Protein AF-A0A0F9JN99-F1 (afdb_monomer_lite)

InterPro domains:
  IPR001387 Cro/C1-type, helix-turn-helix domain [PF01381] (9-46)
  IPR001387 Cro/C1-type, helix-turn-helix domain [PS50943] (9-47)
  IPR001387 Cro/C1-type, helix-turn-helix domain [cd00093] (6-51)
  IPR010982 Lambda repressor-like, DNA-binding domain superfamily [G3DSA:1.10.260.40] (2-76)
  IPR010982 Lambda repressor-like, DNA-binding domain superfamily [SSF47413] (2-52)

Structure (mmCIF, N/CA/C/O backbone):
data_AF-A0A0F9JN99-F1
#
_entry.id   AF-A0A0F9JN99-F1
#
loop_
_atom_site.group_PDB
_atom_site.id
_atom_site.type_symbol
_atom_site.label_atom_id
_atom_site.label_alt_id
_atom_site.label_comp_id
_atom_site.label_asym_id
_atom_site.label_entity_id
_atom_site.label_seq_id
_atom_site.pdbx_PDB_ins_code
_atom_site.Cartn_x
_atom_site.Cartn_y
_atom_site.Cartn_z
_atom_site.occupancy
_atom_site.B_iso_or_equiv
_atom_site.auth_seq_id
_atom_site.auth_comp_id
_atom_site.auth_asym_id
_atom_site.auth_atom_id
_atom_site.pdbx_PDB_model_num
ATOM 1 N N . MET A 1 1 ? -3.526 15.958 0.146 1.00 55.34 1 MET A N 1
ATOM 2 C CA . MET A 1 1 ? -2.682 14.786 0.484 1.00 55.34 1 MET A CA 1
ATOM 3 C C . MET A 1 1 ? -3.364 13.730 1.359 1.00 55.34 1 MET A C 1
ATOM 5 O O . MET A 1 1 ? -3.335 12.577 0.960 1.00 55.34 1 MET A O 1
ATOM 9 N N . LYS A 1 2 ? -3.996 14.062 2.506 1.00 62.97 2 LYS A N 1
ATOM 10 C CA . LYS A 1 2 ? -4.636 13.061 3.406 1.00 62.97 2 LYS A CA 1
ATOM 11 C C . LYS A 1 2 ? -5.650 12.131 2.710 1.00 62.97 2 LYS A C 1
ATOM 13 O O . LYS A 1 2 ? -5.816 10.984 3.095 1.00 62.97 2 LYS A O 1
ATOM 18 N N . HIS A 1 3 ? -6.271 12.611 1.637 1.00 87.19 3 HIS A N 1
ATOM 19 C CA . HIS A 1 3 ? -7.354 11.916 0.950 1.00 87.19 3 HIS A CA 1
ATOM 20 C C . HIS A 1 3 ? -6.952 10.580 0.295 1.00 87.19 3 HIS A C 1
ATOM 22 O O . HIS A 1 3 ? -7.753 9.651 0.292 1.00 87.19 3 HIS A O 1
ATOM 28 N N . ILE A 1 4 ? -5.732 10.440 -0.247 1.00 93.62 4 ILE A N 1
ATOM 29 C CA . ILE A 1 4 ? -5.354 9.194 -0.942 1.00 93.62 4 ILE A CA 1
ATOM 30 C C . ILE A 1 4 ? -5.077 8.043 0.030 1.00 93.62 4 ILE A C 1
ATOM 32 O O . ILE A 1 4 ? -5.435 6.904 -0.256 1.00 93.62 4 ILE A O 1
ATOM 36 N N . VAL A 1 5 ? -4.504 8.346 1.199 1.00 95.06 5 VAL A N 1
ATOM 37 C CA . VAL A 1 5 ? -4.253 7.356 2.257 1.00 95.06 5 VAL A CA 1
ATOM 38 C C . VAL A 1 5 ? -5.578 6.800 2.778 1.00 95.06 5 VAL A C 1
ATOM 40 O O . VAL A 1 5 ? -5.743 5.585 2.841 1.00 95.06 5 VAL A O 1
ATOM 43 N N . GLU A 1 6 ? -6.561 7.667 3.042 1.00 95.19 6 GLU A N 1
ATOM 44 C CA . GLU A 1 6 ? -7.893 7.225 3.472 1.00 95.19 6 GLU A CA 1
ATOM 45 C C . GLU A 1 6 ? -8.611 6.406 2.396 1.00 95.19 6 GLU A C 1
ATOM 47 O O . GLU A 1 6 ? -9.191 5.366 2.699 1.00 95.19 6 GLU A O 1
ATOM 52 N N . ARG A 1 7 ? -8.519 6.799 1.118 1.00 94.81 7 ARG A N 1
ATOM 53 C CA . ARG A 1 7 ? -9.077 6.004 0.009 1.00 94.81 7 ARG A CA 1
ATOM 54 C C . ARG A 1 7 ? -8.418 4.628 -0.100 1.00 94.81 7 ARG A C 1
ATOM 56 O O . ARG A 1 7 ? -9.116 3.640 -0.320 1.00 94.81 7 ARG A O 1
ATOM 63 N N . ALA A 1 8 ? -7.099 4.547 0.074 1.00 93.69 8 ALA A N 1
ATOM 64 C CA . ALA A 1 8 ? -6.367 3.283 0.059 1.00 93.69 8 ALA A CA 1
ATOM 65 C C . ALA A 1 8 ? -6.777 2.376 1.227 1.00 93.69 8 ALA A C 1
ATOM 67 O O . ALA A 1 8 ? -7.071 1.199 1.004 1.00 93.69 8 ALA A O 1
ATOM 68 N N . ARG A 1 9 ? -6.884 2.937 2.438 1.00 94.94 9 ARG A N 1
ATOM 69 C CA . ARG A 1 9 ? -7.370 2.245 3.639 1.00 94.94 9 ARG A CA 1
ATOM 70 C C . ARG A 1 9 ? -8.809 1.760 3.475 1.00 94.94 9 ARG A C 1
ATOM 72 O O . ARG A 1 9 ? -9.113 0.616 3.803 1.00 94.94 9 ARG A O 1
ATOM 79 N N . ALA A 1 10 ? -9.688 2.603 2.936 1.00 94.25 10 ALA A N 1
ATOM 80 C CA . ALA A 1 10 ? -11.082 2.260 2.677 1.00 94.25 10 ALA A CA 1
ATOM 81 C C . ALA A 1 10 ? -11.200 1.128 1.649 1.00 94.25 10 ALA A C 1
ATOM 83 O O . ALA A 1 10 ? -11.921 0.162 1.890 1.00 94.25 10 ALA A O 1
ATOM 84 N N . LYS A 1 11 ? -10.449 1.195 0.538 1.00 92.19 11 LYS A N 1
ATOM 85 C CA . LYS A 1 11 ? -10.386 0.107 -0.449 1.00 92.19 11 LYS A CA 1
ATOM 86 C C . LYS A 1 11 ? -9.894 -1.191 0.190 1.00 92.19 11 LYS A C 1
ATOM 88 O O . LYS A 1 11 ? -10.547 -2.213 0.020 1.00 92.19 11 LYS A O 1
ATOM 93 N N . ARG A 1 12 ? -8.794 -1.142 0.951 1.00 92.25 12 ARG A N 1
ATOM 94 C CA . ARG A 1 12 ? -8.227 -2.298 1.656 1.00 92.25 12 ARG A CA 1
ATOM 95 C C . ARG A 1 12 ? -9.263 -2.961 2.567 1.00 92.25 12 ARG A C 1
ATOM 97 O O . ARG A 1 12 ? -9.509 -4.150 2.434 1.00 92.25 12 ARG A O 1
ATOM 104 N N . ARG A 1 13 ? -9.912 -2.180 3.438 1.00 93.38 13 ARG A N 1
ATOM 105 C CA . ARG A 1 13 ? -10.941 -2.679 4.367 1.00 93.38 13 ARG A 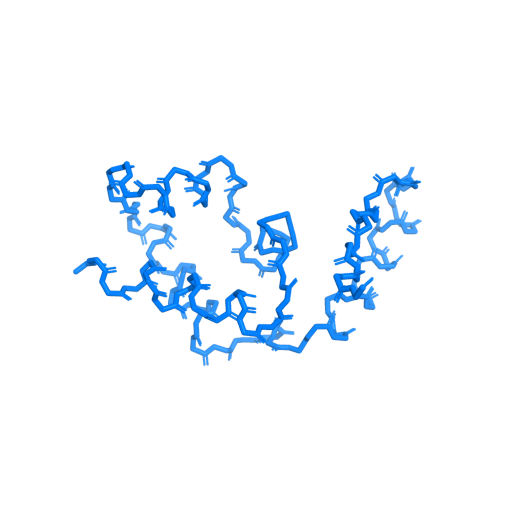CA 1
ATOM 106 C C . ARG A 1 13 ? -12.163 -3.240 3.646 1.00 93.38 13 ARG A C 1
ATOM 108 O O . ARG A 1 13 ? -12.643 -4.296 4.026 1.00 93.38 13 ARG A O 1
ATOM 115 N N . ARG A 1 14 ? -12.638 -2.565 2.593 1.00 91.81 14 ARG A N 1
ATOM 116 C CA . ARG A 1 14 ? -13.774 -3.026 1.778 1.00 91.81 14 ARG A CA 1
ATOM 117 C C . ARG A 1 14 ? -13.500 -4.368 1.098 1.00 91.81 14 ARG A C 1
ATOM 119 O O . ARG A 1 14 ? -14.425 -5.146 0.923 1.00 91.81 14 ARG A O 1
ATOM 126 N N . LEU A 1 15 ? -12.257 -4.604 0.688 1.00 85.62 15 LEU A N 1
ATOM 127 C CA . LEU A 1 15 ? -11.830 -5.832 0.017 1.00 85.62 15 LEU A CA 1
ATOM 128 C C . LEU A 1 15 ? -11.318 -6.909 0.991 1.00 85.62 15 LEU A C 1
ATOM 130 O O . LEU A 1 15 ? -10.924 -7.972 0.538 1.00 85.62 15 LEU A O 1
ATOM 134 N N . GLY A 1 16 ? -11.295 -6.643 2.302 1.00 87.00 16 GLY A N 1
ATOM 135 C CA . GLY A 1 16 ? -10.823 -7.599 3.310 1.00 87.00 16 GLY A CA 1
ATOM 136 C C . GLY A 1 16 ? -9.302 -7.775 3.395 1.00 87.00 16 GLY A C 1
ATOM 137 O O . GLY A 1 16 ? -8.839 -8.569 4.201 1.00 87.00 16 GLY A O 1
ATOM 138 N N . PHE A 1 17 ? -8.513 -7.013 2.634 1.00 86.25 17 PHE A N 1
ATOM 139 C CA . PHE A 1 17 ? -7.058 -7.172 2.600 1.00 86.25 17 PHE A CA 1
ATOM 140 C C . PHE A 1 17 ? -6.372 -6.765 3.917 1.00 86.25 17 PHE A C 1
ATOM 142 O O . PHE A 1 17 ? -6.614 -5.697 4.503 1.00 86.25 17 PHE A O 1
ATOM 149 N N . SER A 1 18 ? -5.403 -7.567 4.335 1.00 89.38 18 SER A N 1
ATOM 150 C CA . SER A 1 18 ? -4.381 -7.211 5.313 1.00 89.38 18 SER A CA 1
ATOM 151 C C . SER A 1 18 ? -3.387 -6.191 4.738 1.00 89.38 18 SER A C 1
ATOM 153 O O . SER A 1 18 ? -3.298 -5.954 3.532 1.00 89.38 18 SER A O 1
ATOM 155 N N . LEU A 1 19 ? -2.592 -5.561 5.607 1.00 91.44 19 LEU A N 1
ATOM 156 C CA . LEU A 1 19 ? -1.504 -4.685 5.154 1.00 91.44 19 LEU A CA 1
ATOM 157 C C . LEU A 1 19 ? -0.405 -5.458 4.404 1.00 91.44 19 LEU A C 1
ATOM 159 O O . LEU A 1 19 ? 0.269 -4.864 3.568 1.00 91.44 19 LEU A O 1
ATOM 163 N N . ARG A 1 20 ? -0.233 -6.759 4.684 1.00 87.12 20 ARG A N 1
ATOM 164 C CA . ARG A 1 20 ? 0.726 -7.631 3.987 1.00 87.12 20 ARG A CA 1
ATOM 165 C C . ARG A 1 20 ? 0.302 -7.900 2.551 1.00 87.12 20 ARG A C 1
ATOM 167 O O . ARG A 1 20 ? 1.107 -7.767 1.639 1.00 87.12 20 ARG A O 1
ATOM 174 N N . GLU A 1 21 ? -0.973 -8.182 2.329 1.00 84.69 21 GLU A N 1
ATOM 175 C CA . GLU A 1 21 ? -1.481 -8.377 0.970 1.00 84.69 21 GLU A CA 1
ATOM 176 C C . GLU A 1 21 ? -1.411 -7.079 0.162 1.00 84.69 21 GLU A C 1
ATOM 178 O O . GLU A 1 21 ? -1.020 -7.095 -1.002 1.00 84.69 21 GLU A O 1
ATOM 183 N N . VAL A 1 22 ? -1.688 -5.926 0.786 1.00 88.50 22 VAL A N 1
ATOM 184 C CA . VAL A 1 22 ? -1.501 -4.628 0.117 1.00 88.50 22 VAL A CA 1
ATOM 185 C C . VAL A 1 22 ? -0.031 -4.352 -0.185 1.00 88.50 22 VAL A C 1
ATOM 187 O O . VAL A 1 22 ? 0.262 -3.758 -1.222 1.00 88.50 22 VAL A O 1
ATOM 190 N N . GLU A 1 23 ? 0.903 -4.774 0.666 1.00 89.94 23 GLU A N 1
ATOM 191 C CA . GLU A 1 23 ? 2.340 -4.673 0.384 1.00 89.94 23 GLU A CA 1
ATOM 192 C C . GLU A 1 23 ? 2.708 -5.423 -0.896 1.00 89.94 23 GLU A C 1
ATOM 194 O O . GLU A 1 23 ? 3.365 -4.857 -1.770 1.00 89.94 23 GLU A O 1
ATOM 199 N N . ILE A 1 24 ? 2.197 -6.639 -1.056 1.00 83.56 24 ILE A N 1
ATOM 200 C CA . ILE A 1 24 ? 2.444 -7.477 -2.232 1.00 83.56 24 ILE A CA 1
ATOM 201 C C . ILE A 1 24 ? 1.765 -6.883 -3.475 1.00 83.56 24 ILE A C 1
ATOM 203 O O . ILE A 1 24 ? 2.376 -6.807 -4.538 1.00 83.56 24 ILE A O 1
ATOM 207 N N . ALA A 1 25 ? 0.540 -6.374 -3.331 1.00 84.31 25 ALA A N 1
ATOM 208 C CA . ALA A 1 25 ? -0.230 -5.779 -4.423 1.00 84.31 25 ALA A CA 1
ATOM 209 C C . ALA A 1 25 ? 0.334 -4.445 -4.935 1.00 84.31 25 ALA A C 1
ATOM 211 O O . ALA A 1 25 ? 0.283 -4.140 -6.125 1.00 84.31 25 ALA A O 1
ATOM 212 N N . SER A 1 26 ? 0.797 -3.596 -4.015 1.00 87.44 26 SER A N 1
ATOM 213 C CA . SER A 1 26 ? 1.163 -2.203 -4.301 1.00 87.44 26 SER A CA 1
ATOM 214 C C . SER A 1 26 ? 2.672 -1.969 -4.347 1.00 87.44 26 SER A C 1
ATOM 216 O O . SER A 1 26 ? 3.118 -0.913 -4.805 1.00 87.44 26 SER A O 1
ATOM 218 N N . GLY A 1 27 ? 3.466 -2.916 -3.838 1.00 89.19 27 GLY A N 1
ATOM 219 C CA . GLY A 1 27 ? 4.903 -2.757 -3.632 1.00 89.19 27 GLY A CA 1
ATOM 220 C C . GLY A 1 27 ? 5.255 -1.686 -2.591 1.00 89.19 27 GLY A C 1
ATOM 221 O O . GLY A 1 27 ? 6.357 -1.134 -2.627 1.00 89.19 27 GLY A O 1
ATOM 222 N N . ILE A 1 28 ? 4.320 -1.314 -1.711 1.00 93.25 28 ILE A N 1
ATOM 223 C CA . ILE A 1 28 ? 4.554 -0.389 -0.595 1.00 93.25 28 ILE A CA 1
ATOM 224 C C . ILE A 1 28 ? 4.810 -1.220 0.657 1.00 93.25 28 ILE A C 1
ATOM 226 O O . ILE A 1 28 ? 3.971 -2.030 1.025 1.00 93.25 28 ILE A O 1
ATOM 230 N N . SER A 1 29 ? 5.924 -0.985 1.353 1.00 94.75 29 SER A N 1
ATOM 231 C CA . SER A 1 29 ? 6.262 -1.798 2.524 1.00 94.75 29 SER A CA 1
ATOM 232 C C . SER A 1 29 ? 5.180 -1.767 3.607 1.00 94.75 29 SER A C 1
ATOM 234 O O . SER A 1 29 ? 4.568 -0.721 3.861 1.00 94.75 29 SER A O 1
ATOM 236 N N . PHE A 1 30 ? 5.023 -2.882 4.322 1.00 94.06 30 PHE A N 1
ATOM 237 C CA . PHE A 1 30 ? 4.110 -2.993 5.464 1.00 94.06 30 PHE A CA 1
ATOM 238 C C . PHE A 1 30 ? 4.300 -1.849 6.468 1.00 94.06 30 PHE A C 1
ATOM 240 O O . PHE A 1 30 ? 3.338 -1.209 6.887 1.00 94.06 30 PHE A O 1
ATOM 247 N N . SER A 1 31 ? 5.553 -1.553 6.828 1.00 95.00 31 SER A N 1
ATOM 248 C CA . SER A 1 31 ? 5.897 -0.491 7.780 1.00 95.00 31 SER A CA 1
ATOM 249 C C . SER A 1 31 ? 5.445 0.888 7.300 1.00 95.00 31 SER A C 1
ATOM 251 O O . SER A 1 31 ? 4.941 1.685 8.093 1.00 95.00 31 SER A O 1
ATOM 253 N N . THR A 1 32 ? 5.560 1.156 5.996 1.00 96.62 32 THR A N 1
ATOM 254 C CA . THR A 1 32 ? 5.082 2.399 5.387 1.00 96.62 32 THR A CA 1
ATOM 255 C C . THR A 1 32 ? 3.561 2.465 5.429 1.00 96.62 32 THR A C 1
ATOM 257 O O . THR A 1 32 ? 3.021 3.484 5.849 1.00 96.62 32 THR A O 1
ATOM 260 N N . LEU A 1 33 ? 2.864 1.391 5.050 1.00 96.31 33 LEU A N 1
ATOM 261 C CA . LEU A 1 33 ? 1.401 1.338 5.093 1.00 96.31 33 LEU A CA 1
ATOM 262 C C . LEU A 1 33 ? 0.870 1.509 6.526 1.00 96.31 33 LEU A C 1
ATOM 264 O O . LEU A 1 33 ? 0.001 2.344 6.758 1.00 96.31 33 LEU A O 1
ATOM 268 N N . ALA A 1 34 ? 1.439 0.791 7.497 1.00 96.25 34 ALA A N 1
ATOM 269 C CA . ALA A 1 34 ? 1.052 0.870 8.905 1.00 96.25 34 ALA A CA 1
ATOM 270 C C . ALA A 1 34 ? 1.251 2.278 9.481 1.00 96.25 34 ALA A C 1
ATOM 272 O O . ALA A 1 34 ? 0.394 2.786 10.203 1.00 96.25 34 ALA A O 1
ATOM 273 N N . ARG A 1 35 ? 2.371 2.928 9.143 1.00 96.38 35 ARG A N 1
ATOM 274 C CA . ARG A 1 35 ? 2.648 4.312 9.532 1.00 96.38 35 ARG A CA 1
ATOM 275 C C . ARG A 1 35 ? 1.602 5.270 8.948 1.00 96.38 35 ARG A C 1
ATOM 277 O O . ARG A 1 35 ? 1.005 6.053 9.685 1.00 96.38 35 ARG A O 1
ATOM 284 N N . LEU A 1 36 ? 1.345 5.166 7.644 1.00 95.69 36 LEU A N 1
ATOM 285 C CA . LEU A 1 36 ? 0.384 6.021 6.947 1.00 95.69 36 LEU A CA 1
ATOM 286 C C . LEU A 1 36 ? -1.041 5.848 7.483 1.00 95.69 36 LEU A C 1
ATOM 288 O O . LEU A 1 36 ? -1.722 6.844 7.704 1.00 95.69 36 LEU A O 1
ATOM 292 N N . GLU A 1 37 ? -1.483 4.617 7.752 1.00 94.88 37 GLU A N 1
ATOM 293 C CA . GLU A 1 37 ? -2.826 4.365 8.294 1.00 94.88 37 GLU A CA 1
ATOM 294 C C . GLU A 1 37 ? -3.012 4.820 9.748 1.00 94.88 37 GLU A C 1
ATOM 296 O O . GLU A 1 37 ? -4.146 5.049 10.169 1.00 94.88 37 GLU A O 1
ATOM 301 N N . ARG A 1 38 ? -1.924 4.982 10.513 1.00 94.06 38 ARG A N 1
ATOM 302 C CA . ARG A 1 38 ? -1.947 5.620 11.841 1.00 94.06 38 ARG A CA 1
ATOM 303 C C . ARG A 1 38 ? -1.930 7.150 11.773 1.00 94.06 38 ARG A C 1
ATOM 305 O O . ARG A 1 38 ? -2.027 7.797 12.810 1.00 94.06 38 ARG A O 1
ATOM 312 N N . GLY A 1 39 ? -1.801 7.729 10.578 1.00 93.31 39 GLY A N 1
ATOM 313 C CA . GLY A 1 39 ? -1.674 9.173 10.385 1.00 93.31 39 GLY A CA 1
ATOM 314 C C . GLY A 1 39 ? -0.289 9.727 10.732 1.00 93.31 39 GLY A C 1
ATOM 315 O O . GLY A 1 39 ? -0.140 10.940 10.876 1.00 93.31 39 GLY A O 1
ATOM 316 N N . ASP A 1 40 ? 0.721 8.864 10.860 1.00 91.06 40 ASP A N 1
ATOM 317 C CA . ASP A 1 40 ? 2.079 9.263 11.224 1.00 91.06 40 ASP A CA 1
ATOM 318 C C . ASP A 1 40 ? 2.858 9.751 9.989 1.00 91.06 40 ASP A C 1
ATOM 320 O O . ASP A 1 40 ? 3.517 9.006 9.261 1.00 91.06 40 ASP A O 1
ATOM 324 N N . GLY A 1 41 ? 2.748 11.046 9.707 1.00 88.88 41 GLY A N 1
ATOM 325 C CA . GLY A 1 41 ? 3.415 11.685 8.577 1.00 88.88 41 GLY A CA 1
ATOM 326 C C . GLY A 1 41 ? 2.796 11.362 7.211 1.00 88.88 41 GLY A C 1
ATOM 327 O O . GLY A 1 41 ? 1.796 10.662 7.069 1.00 88.88 41 GLY A O 1
ATOM 328 N N . GLY A 1 42 ? 3.392 11.939 6.165 1.00 90.38 42 GLY A N 1
ATOM 329 C CA . GL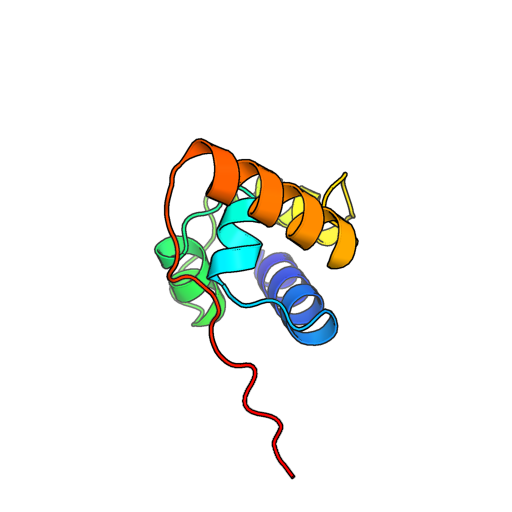Y A 1 42 ? 2.893 11.832 4.793 1.00 90.38 42 GLY A CA 1
ATOM 330 C C . GLY A 1 42 ? 3.544 10.710 3.975 1.00 90.38 42 GLY A C 1
ATOM 331 O O . GLY A 1 42 ? 4.629 10.220 4.325 1.00 90.38 42 GLY A O 1
ATOM 332 N N . PRO A 1 43 ? 2.911 10.309 2.856 1.00 94.12 43 PRO A N 1
ATOM 333 C CA . PRO A 1 43 ? 3.561 9.475 1.856 1.00 94.12 43 PRO A CA 1
ATOM 334 C C . PRO A 1 43 ? 4.642 10.279 1.123 1.00 94.12 43 PRO A C 1
ATOM 336 O O . PRO A 1 43 ? 4.479 11.468 0.851 1.00 94.12 43 PRO A O 1
ATOM 339 N N . SER A 1 44 ? 5.737 9.613 0.750 1.00 94.62 44 SER A N 1
ATOM 340 C CA . SER A 1 44 ? 6.669 10.171 -0.237 1.00 94.62 44 SER A CA 1
ATOM 341 C C . SER A 1 44 ? 5.979 10.299 -1.601 1.00 94.62 44 SER A C 1
ATOM 343 O O . SER A 1 44 ? 4.968 9.640 -1.846 1.00 94.62 44 SER A O 1
ATOM 345 N N . LYS A 1 45 ? 6.556 11.045 -2.550 1.00 93.62 45 LYS A N 1
ATOM 346 C CA . LYS A 1 45 ? 6.018 11.113 -3.923 1.00 93.62 45 LYS A CA 1
ATOM 347 C C . LYS A 1 45 ? 5.953 9.750 -4.617 1.00 93.62 45 LYS A C 1
ATOM 349 O O . LYS A 1 45 ? 5.017 9.482 -5.367 1.00 93.62 45 LYS A O 1
ATOM 354 N N . ALA A 1 46 ? 6.920 8.872 -4.355 1.00 91.88 46 ALA A N 1
ATOM 355 C CA . ALA A 1 46 ? 6.915 7.514 -4.892 1.00 91.88 46 ALA A CA 1
ATOM 356 C C . ALA A 1 46 ? 5.827 6.641 -4.247 1.00 91.88 46 ALA A C 1
ATOM 358 O O . ALA A 1 46 ? 5.228 5.805 -4.921 1.00 91.88 46 ALA A O 1
ATOM 359 N N . THR A 1 47 ? 5.560 6.839 -2.956 1.00 94.75 47 THR A N 1
ATOM 360 C CA . THR A 1 47 ? 4.484 6.153 -2.231 1.00 94.75 47 THR A CA 1
ATOM 361 C C . THR A 1 47 ? 3.114 6.661 -2.672 1.00 94.75 47 THR A C 1
ATOM 363 O O . THR A 1 47 ? 2.221 5.861 -2.911 1.00 94.75 47 THR A O 1
ATOM 366 N N . GLU A 1 48 ? 2.960 7.974 -2.847 1.00 94.25 48 GLU A N 1
ATOM 367 C CA . GLU A 1 48 ? 1.735 8.611 -3.336 1.00 94.25 48 GLU A CA 1
ATOM 368 C C . GLU A 1 48 ? 1.326 8.035 -4.699 1.00 94.25 48 GLU A C 1
ATOM 370 O O . GLU A 1 48 ? 0.199 7.569 -4.841 1.00 94.25 48 GLU A O 1
ATOM 375 N N . ARG A 1 49 ? 2.257 7.936 -5.662 1.00 92.38 49 ARG A N 1
ATOM 376 C CA . ARG A 1 49 ? 1.991 7.302 -6.969 1.00 92.38 49 ARG A CA 1
ATOM 377 C C . ARG A 1 49 ? 1.518 5.850 -6.857 1.00 92.38 49 ARG A C 1
ATOM 379 O O . ARG A 1 49 ? 0.588 5.460 -7.554 1.00 92.38 49 ARG A O 1
ATOM 386 N N . ARG A 1 50 ? 2.128 5.055 -5.973 1.00 92.25 50 ARG A N 1
ATOM 387 C CA . ARG A 1 50 ? 1.715 3.659 -5.748 1.00 92.25 50 ARG A CA 1
ATOM 388 C C . ARG A 1 50 ? 0.338 3.561 -5.095 1.00 92.25 50 ARG A C 1
ATOM 390 O O . ARG A 1 50 ? -0.444 2.698 -5.472 1.00 92.25 50 ARG A O 1
ATOM 397 N N . LEU A 1 51 ? 0.011 4.463 -4.167 1.00 93.44 51 LEU A N 1
ATOM 398 C CA . LEU A 1 51 ? -1.326 4.532 -3.572 1.00 93.44 51 LEU A CA 1
ATOM 399 C C . LEU A 1 51 ? -2.384 4.921 -4.611 1.00 93.44 51 LEU A C 1
ATOM 401 O O . LEU A 1 51 ? -3.470 4.352 -4.597 1.00 93.44 51 LEU A O 1
ATOM 405 N N . HIS A 1 52 ? -2.066 5.842 -5.524 1.00 93.00 52 HIS A N 1
ATOM 406 C CA . HIS A 1 52 ? -2.932 6.166 -6.660 1.00 93.00 52 HIS A CA 1
ATOM 407 C C . HIS A 1 52 ? -3.185 4.943 -7.540 1.00 93.00 52 HIS A C 1
ATOM 409 O O . HIS A 1 52 ? -4.340 4.564 -7.711 1.00 93.00 52 HIS A O 1
ATOM 415 N N . ALA A 1 53 ? -2.126 4.258 -7.978 1.00 89.31 53 ALA A N 1
ATOM 416 C CA . ALA A 1 53 ? -2.248 3.035 -8.771 1.00 89.31 53 ALA A CA 1
ATOM 417 C C . ALA A 1 53 ? -3.070 1.946 -8.053 1.00 89.31 53 ALA A C 1
ATOM 419 O O . ALA A 1 53 ? -3.941 1.312 -8.651 1.00 89.31 53 ALA A O 1
ATOM 420 N N . TRP A 1 54 ? -2.847 1.767 -6.747 1.00 89.12 54 TRP A N 1
ATOM 421 C CA . TRP A 1 54 ? -3.637 0.856 -5.924 1.00 89.12 54 TRP A CA 1
ATOM 422 C C . TRP A 1 54 ? -5.115 1.249 -5.895 1.00 89.12 54 TRP A C 1
ATOM 424 O O . TRP A 1 54 ? -5.973 0.393 -6.083 1.00 89.12 54 TRP A O 1
ATOM 434 N N . VAL A 1 55 ? -5.443 2.520 -5.660 1.00 90.81 55 VAL A N 1
ATOM 435 C CA . VAL A 1 55 ? -6.830 2.981 -5.504 1.00 90.81 55 VAL A CA 1
ATOM 436 C C . VAL A 1 55 ? -7.588 2.984 -6.830 1.00 90.81 55 VAL A C 1
ATOM 438 O O . VAL A 1 55 ? -8.727 2.519 -6.862 1.00 90.81 55 VAL A O 1
ATOM 441 N N . GLU A 1 56 ? -6.969 3.478 -7.899 1.00 87.88 56 GLU A N 1
ATOM 442 C CA . GLU A 1 56 ? -7.579 3.654 -9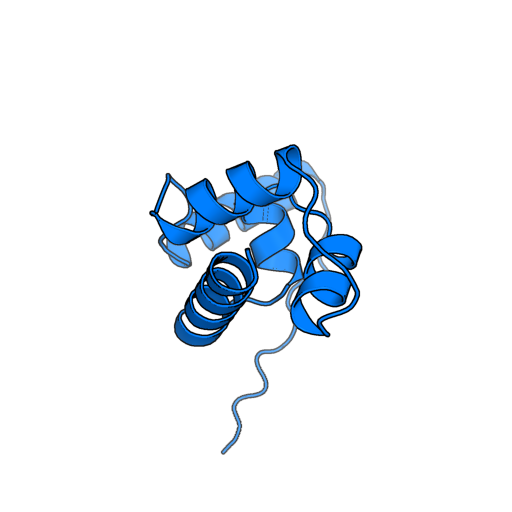.226 1.00 87.88 56 GLU A CA 1
ATOM 443 C C . GLU A 1 56 ? -7.820 2.320 -9.947 1.00 87.88 56 GLU A C 1
ATOM 445 O O . GLU A 1 56 ? -8.705 2.244 -10.791 1.00 87.88 56 GLU A O 1
ATOM 450 N N . GLY A 1 57 ? -7.142 1.248 -9.520 1.00 72.19 57 GLY A N 1
ATOM 451 C CA . GLY A 1 57 ? -7.390 -0.110 -9.998 1.00 72.19 57 GLY A CA 1
ATOM 452 C C . GLY A 1 57 ? -6.502 -0.480 -11.181 1.00 72.19 57 GLY A C 1
ATOM 453 O O . GLY A 1 57 ? -6.871 -0.287 -12.330 1.00 72.19 57 GLY A O 1
ATOM 454 N N . GLY A 1 58 ? -5.338 -1.057 -10.874 1.00 63.00 58 GLY A N 1
ATOM 455 C CA . GLY A 1 58 ? -4.549 -1.872 -11.806 1.00 63.00 58 GLY A CA 1
ATOM 456 C C . GLY A 1 58 ? -4.793 -3.376 -11.610 1.00 63.00 58 GLY A C 1
ATOM 457 O O . GLY A 1 58 ? -5.692 -3.762 -10.865 1.00 63.00 58 GLY A O 1
ATOM 458 N N . GLU A 1 59 ? -3.941 -4.205 -12.224 1.00 55.03 59 GLU A N 1
ATOM 459 C CA . GLU A 1 59 ? -3.925 -5.690 -12.312 1.00 55.03 59 GLU A CA 1
ATOM 460 C C . GLU A 1 59 ? -4.170 -6.482 -10.998 1.00 55.03 59 GLU A C 1
ATOM 462 O O . GLU A 1 59 ? -4.348 -7.693 -11.019 1.00 55.03 59 GLU A O 1
ATOM 467 N N . PHE A 1 60 ? -4.232 -5.801 -9.852 1.00 56.69 60 PHE A N 1
ATOM 468 C CA . PHE A 1 60 ? -4.376 -6.350 -8.499 1.00 56.69 60 PHE A CA 1
ATOM 469 C C . PHE A 1 60 ? -5.665 -5.891 -7.792 1.00 56.69 60 PHE A C 1
ATOM 471 O O . PHE A 1 60 ? -5.726 -5.822 -6.566 1.00 56.69 60 PHE A O 1
ATOM 478 N N . SER A 1 61 ? -6.686 -5.478 -8.550 1.00 58.97 61 SER A N 1
ATOM 479 C CA . SER A 1 61 ? -7.942 -4.967 -7.977 1.00 58.97 61 SER A CA 1
ATOM 480 C C . SER A 1 61 ? -8.919 -6.052 -7.501 1.00 58.97 61 SER A C 1
ATOM 482 O O . SER A 1 61 ? -9.837 -5.724 -6.747 1.00 58.97 61 SER A O 1
ATOM 484 N N . ASP A 1 62 ? -8.702 -7.308 -7.904 1.00 61.09 62 ASP A N 1
ATOM 485 C CA . ASP A 1 62 ? -9.486 -8.480 -7.503 1.00 61.09 62 ASP A CA 1
ATOM 486 C C . ASP A 1 62 ? -8.685 -9.312 -6.475 1.00 61.09 62 ASP A C 1
ATOM 488 O O . ASP A 1 62 ? -7.573 -9.747 -6.792 1.00 61.09 62 ASP A O 1
ATOM 492 N N . PRO A 1 63 ? -9.221 -9.548 -5.259 1.00 58.56 63 PRO A N 1
ATOM 493 C CA . PRO A 1 63 ? -8.638 -10.455 -4.267 1.00 58.56 63 PRO A CA 1
ATOM 494 C C . PRO A 1 63 ? -8.238 -11.820 -4.829 1.00 58.56 63 PRO A C 1
ATOM 496 O O . PRO A 1 63 ? -7.162 -12.317 -4.506 1.00 58.56 63 PRO A O 1
ATOM 499 N N . ARG A 1 64 ? -9.027 -12.371 -5.757 1.00 60.56 64 ARG A N 1
ATOM 500 C CA . ARG A 1 64 ? -8.754 -13.679 -6.374 1.00 60.56 64 ARG A CA 1
ATOM 501 C C . ARG A 1 64 ? -7.509 -13.658 -7.262 1.00 60.56 64 ARG A C 1
ATOM 503 O O . ARG A 1 64 ? -6.787 -14.644 -7.337 1.00 60.56 64 ARG A O 1
ATOM 510 N N . SER A 1 65 ? -7.212 -12.519 -7.893 1.00 63.75 65 SER A N 1
ATOM 511 C CA . SER A 1 65 ? -5.993 -12.344 -8.697 1.00 63.75 65 SER A CA 1
ATOM 512 C C . SER A 1 65 ? -4.733 -12.213 -7.838 1.00 63.75 65 SER A C 1
ATOM 514 O O . SER A 1 65 ? -3.634 -12.518 -8.307 1.00 63.75 65 SER A O 1
ATOM 516 N N . ILE A 1 66 ? -4.873 -11.755 -6.588 1.00 62.03 66 ILE A N 1
ATOM 517 C CA . ILE A 1 66 ? -3.771 -11.750 -5.622 1.00 62.03 66 ILE A CA 1
ATOM 518 C C . ILE A 1 66 ? -3.551 -13.154 -5.081 1.00 62.03 66 ILE A C 1
ATOM 520 O O . ILE A 1 66 ? -2.409 -13.587 -5.054 1.00 62.03 66 ILE A O 1
ATOM 524 N N . GLU A 1 67 ? -4.613 -13.875 -4.732 1.00 61.25 67 GLU A N 1
ATOM 525 C CA . GLU A 1 67 ? -4.535 -15.254 -4.246 1.00 61.25 67 GLU A CA 1
ATOM 526 C C . GLU A 1 67 ? -3.852 -16.176 -5.272 1.00 61.25 67 GLU A C 1
ATOM 528 O O . GLU A 1 67 ? -2.872 -16.836 -4.944 1.00 61.25 67 GLU A O 1
ATOM 533 N N . GLU A 1 68 ? -4.226 -16.113 -6.557 1.00 61.34 68 GLU A N 1
ATOM 534 C CA . GLU A 1 68 ? -3.532 -16.859 -7.623 1.00 61.34 68 GLU A CA 1
ATOM 535 C C . GLU A 1 68 ? -2.041 -16.502 -7.757 1.00 61.34 68 GLU A C 1
ATOM 537 O O . GLU A 1 68 ? -1.216 -17.357 -8.093 1.00 61.34 68 GLU A O 1
ATOM 542 N N . ARG A 1 69 ? -1.662 -15.240 -7.521 1.00 58.97 69 ARG A N 1
ATOM 543 C CA . ARG A 1 69 ? -0.254 -14.812 -7.575 1.00 58.97 69 ARG A CA 1
ATOM 544 C C . ARG A 1 69 ? 0.505 -15.134 -6.300 1.00 58.97 69 ARG A C 1
ATOM 546 O O . ARG A 1 69 ? 1.688 -15.433 -6.408 1.00 58.97 69 ARG A O 1
ATOM 553 N N . LEU A 1 70 ? -0.142 -15.092 -5.140 1.00 61.03 70 LEU A N 1
ATOM 554 C CA . LEU A 1 70 ? 0.419 -15.532 -3.869 1.00 61.03 70 LEU A CA 1
ATOM 555 C C . LEU A 1 70 ? 0.702 -17.01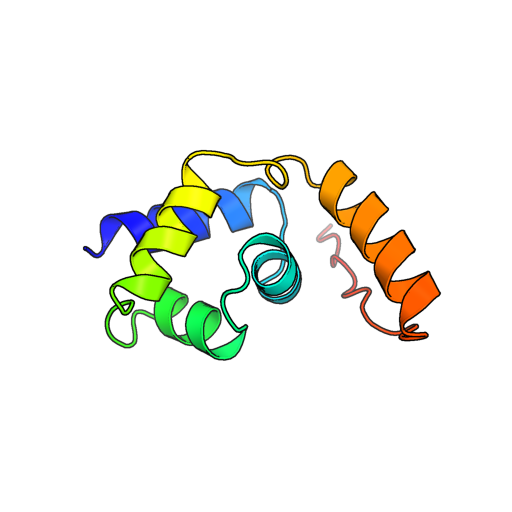8 -3.934 1.00 61.03 70 LEU A C 1
ATOM 557 O O . LEU A 1 70 ? 1.846 -17.382 -3.744 1.00 61.03 70 LEU A O 1
ATOM 561 N N . VAL A 1 71 ? -0.250 -17.838 -4.379 1.00 60.75 71 VAL A N 1
ATOM 562 C CA . VAL A 1 71 ? -0.034 -19.274 -4.603 1.00 60.75 71 VAL A CA 1
ATOM 563 C C . VAL A 1 71 ? 1.153 -19.518 -5.546 1.00 60.75 71 VAL A C 1
ATOM 565 O O . VAL A 1 71 ? 1.991 -20.380 -5.286 1.00 60.75 71 VAL A O 1
ATOM 568 N N . ARG A 1 72 ? 1.297 -18.729 -6.624 1.00 54.44 72 ARG A N 1
ATOM 569 C CA . ARG A 1 72 ? 2.464 -18.823 -7.527 1.00 54.44 72 ARG A CA 1
ATOM 570 C C . ARG A 1 72 ? 3.775 -18.353 -6.891 1.00 54.44 72 ARG A C 1
ATOM 572 O O . ARG A 1 72 ? 4.825 -18.904 -7.211 1.00 54.44 72 ARG A O 1
ATOM 579 N N . LEU A 1 73 ? 3.741 -17.337 -6.034 1.00 55.50 73 LEU A N 1
ATOM 580 C CA . LEU A 1 73 ? 4.920 -16.801 -5.355 1.00 55.50 73 LEU A CA 1
ATOM 581 C C . LEU A 1 73 ? 5.340 -17.698 -4.182 1.00 55.50 73 LEU A C 1
ATOM 583 O O . LEU A 1 73 ? 6.521 -17.965 -4.017 1.00 55.50 73 LEU A O 1
ATOM 587 N N . GLU A 1 74 ? 4.394 -18.225 -3.415 1.00 57.00 74 GLU A N 1
ATOM 588 C CA . GLU A 1 74 ? 4.592 -19.221 -2.361 1.00 57.00 74 GLU A CA 1
ATOM 589 C C . GLU A 1 74 ? 5.180 -20.506 -2.940 1.00 57.00 74 GLU A C 1
ATOM 591 O O . GLU A 1 74 ? 6.168 -21.010 -2.411 1.00 57.00 74 GLU A O 1
ATOM 596 N N . ALA A 1 75 ? 4.673 -20.970 -4.088 1.00 52.38 75 ALA A N 1
ATOM 597 C CA . ALA A 1 75 ? 5.263 -22.090 -4.819 1.00 52.38 75 ALA A CA 1
ATOM 598 C C . ALA A 1 75 ? 6.697 -21.806 -5.309 1.00 52.38 75 ALA A C 1
ATOM 600 O O . ALA A 1 75 ? 7.492 -22.734 -5.444 1.00 52.38 75 ALA A O 1
ATOM 601 N N . ALA A 1 76 ? 7.046 -20.540 -5.566 1.00 48.78 76 ALA A N 1
ATOM 602 C CA . ALA A 1 76 ? 8.378 -20.138 -6.019 1.00 48.78 76 ALA A CA 1
ATOM 603 C C . ALA A 1 76 ? 9.366 -19.844 -4.874 1.00 48.78 76 ALA A C 1
ATOM 605 O O . ALA A 1 76 ? 10.574 -19.958 -5.076 1.00 48.78 76 ALA A O 1
ATOM 606 N N . VAL A 1 77 ? 8.881 -19.443 -3.694 1.00 53.22 77 VAL A N 1
ATOM 607 C CA . VAL A 1 77 ? 9.711 -18.959 -2.574 1.00 53.22 77 VAL A CA 1
ATOM 608 C C . VAL A 1 77 ? 9.667 -19.902 -1.358 1.00 53.22 77 VAL A C 1
ATOM 610 O O . VAL A 1 77 ? 10.509 -19.792 -0.473 1.00 53.22 77 VAL A O 1
ATOM 613 N N . GLY A 1 78 ? 8.754 -20.879 -1.316 1.00 44.31 78 GLY A N 1
ATOM 614 C CA . GLY A 1 78 ? 8.699 -21.898 -0.260 1.00 44.31 78 GLY A CA 1
ATOM 615 C C . GLY A 1 78 ? 8.330 -21.344 1.120 1.00 44.31 78 GLY A C 1
ATOM 616 O O . GLY A 1 78 ? 8.841 -21.823 2.129 1.00 44.31 78 GLY A O 1
ATOM 617 N N . ILE A 1 79 ? 7.480 -20.314 1.181 1.00 49.62 79 ILE A N 1
ATOM 618 C CA . ILE A 1 79 ? 7.036 -19.697 2.439 1.00 49.62 79 ILE A CA 1
ATOM 619 C C . ILE A 1 79 ? 5.625 -20.208 2.744 1.00 49.62 79 ILE A C 1
ATOM 621 O O . ILE A 1 79 ? 4.667 -19.755 2.134 1.00 49.62 79 ILE A O 1
ATOM 625 N N . ASN A 1 80 ? 5.499 -21.160 3.669 1.00 46.12 80 ASN A N 1
ATOM 626 C CA . ASN A 1 80 ? 4.238 -21.845 3.981 1.00 46.12 80 ASN A CA 1
ATOM 627 C C . ASN A 1 80 ? 3.542 -21.301 5.249 1.00 46.12 80 ASN A C 1
ATOM 629 O O . ASN A 1 80 ? 3.037 -22.085 6.044 1.00 46.12 80 ASN A O 1
ATOM 633 N N . ASP A 1 81 ? 3.574 -19.984 5.493 1.00 45.31 81 ASP A N 1
ATOM 634 C CA . ASP A 1 81 ? 3.157 -19.433 6.802 1.00 45.31 81 ASP A CA 1
ATOM 635 C C . ASP A 1 81 ? 2.473 -18.048 6.756 1.00 45.31 81 ASP A C 1
ATOM 637 O O . ASP A 1 81 ? 2.471 -17.312 7.742 1.00 45.31 81 ASP A O 1
ATOM 641 N N . VAL A 1 82 ? 1.886 -17.638 5.622 1.00 46.50 82 VAL A N 1
ATOM 642 C CA . VAL A 1 82 ? 1.226 -16.315 5.504 1.00 46.50 82 VAL A CA 1
ATOM 643 C C . VAL A 1 82 ? -0.263 -16.435 5.182 1.00 46.50 82 VAL A C 1
ATOM 645 O O . VAL A 1 82 ? -0.810 -15.698 4.370 1.00 46.50 82 VAL A O 1
ATOM 648 N N . LEU A 1 83 ? -0.957 -17.320 5.892 1.00 50.03 83 LEU A N 1
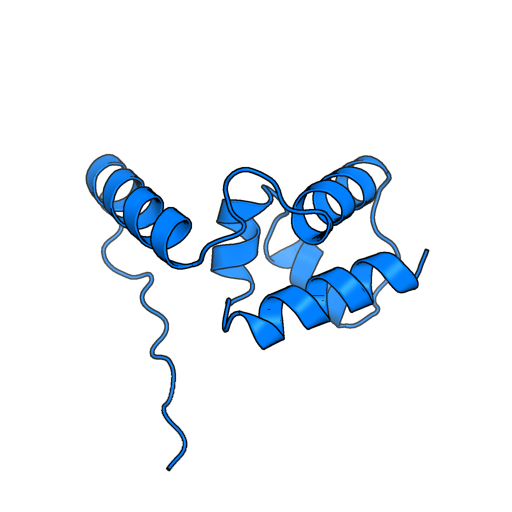ATOM 649 C CA . LEU A 1 83 ? -2.400 -17.194 6.066 1.00 50.03 83 LEU A CA 1
ATOM 650 C C . LEU A 1 83 ? -2.642 -16.606 7.454 1.00 50.03 83 LEU A C 1
ATOM 652 O O . LEU A 1 83 ? -2.665 -17.318 8.455 1.00 50.03 83 LEU A O 1
ATOM 656 N N . CYS A 1 84 ? -2.811 -15.281 7.532 1.00 45.97 84 CYS A N 1
ATOM 657 C CA . CYS A 1 84 ? -3.476 -14.721 8.703 1.00 45.97 84 CYS A CA 1
ATOM 658 C C . CYS A 1 84 ? -4.899 -15.299 8.727 1.00 45.97 84 CYS A C 1
ATOM 660 O O . CYS A 1 84 ? -5.614 -15.137 7.735 1.00 45.97 84 CYS A O 1
ATOM 662 N N . PRO A 1 85 ? -5.334 -15.948 9.820 1.00 42.94 85 PRO A N 1
ATOM 663 C CA . PRO A 1 85 ? -6.714 -16.375 9.930 1.00 42.94 85 PRO A CA 1
ATOM 664 C C . PRO A 1 85 ? -7.579 -15.117 9.887 1.00 42.94 85 PRO A C 1
ATOM 666 O O . PRO A 1 85 ? -7.436 -14.213 10.713 1.00 42.94 85 PRO A O 1
ATOM 669 N N . VAL A 1 86 ? -8.461 -15.031 8.894 1.00 49.50 86 VAL A N 1
ATOM 670 C CA . VAL A 1 86 ? -9.598 -14.121 8.972 1.00 49.50 86 VAL A CA 1
ATOM 671 C C . VAL A 1 86 ? -10.466 -14.638 10.113 1.00 49.50 86 VAL A C 1
ATOM 673 O O . VAL A 1 86 ? -11.211 -15.603 9.953 1.00 49.50 86 VAL A O 1
ATOM 676 N N . GLU A 1 87 ? -10.307 -14.063 11.305 1.00 40.91 87 GLU A N 1
ATOM 677 C CA . GLU A 1 87 ? -11.209 -14.337 12.419 1.00 40.91 87 GLU A CA 1
ATOM 678 C C . GLU A 1 87 ? -12.620 -13.942 11.974 1.00 40.91 87 GLU A C 1
ATOM 680 O O . GLU A 1 87 ? -12.974 -12.765 11.871 1.00 40.91 87 GLU A O 1
ATOM 685 N N . SER A 1 88 ? -13.405 -14.961 11.628 1.00 42.25 88 SER A N 1
ATOM 686 C CA . SER A 1 88 ? -14.834 -14.843 11.402 1.00 42.25 88 SER A CA 1
ATOM 687 C C . SER A 1 88 ? -15.461 -14.530 12.750 1.00 42.25 88 SER A C 1
ATOM 689 O O . SER A 1 88 ? -15.634 -15.412 13.582 1.00 42.25 88 SER A O 1
ATOM 691 N N . GLY A 1 89 ? -15.741 -13.251 12.983 1.00 45.22 89 GLY A N 1
ATOM 692 C CA . GLY A 1 89 ? -16.589 -12.834 14.085 1.00 45.22 89 GLY A CA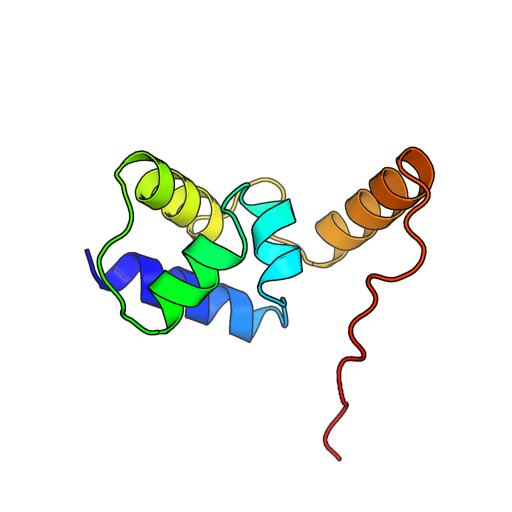 1
ATOM 693 C C . GLY A 1 89 ? -18.018 -13.304 13.831 1.00 45.22 89 GLY A C 1
ATOM 694 O O . GLY A 1 89 ? -18.702 -12.741 12.975 1.00 45.22 89 GLY A O 1
ATOM 695 N N . ALA A 1 90 ? -18.438 -14.320 14.581 1.00 34.25 90 ALA A N 1
ATOM 696 C CA . ALA A 1 90 ? -19.821 -14.626 14.924 1.00 34.25 90 ALA A CA 1
ATOM 697 C C . ALA A 1 90 ? -19.840 -15.251 16.324 1.00 34.25 90 ALA A C 1
ATOM 699 O O . ALA A 1 90 ? -19.024 -16.171 16.557 1.00 34.25 90 ALA A O 1
#

Organism: NCBI:txid412755

Radius of gyration: 13.53 Å; chains: 1; bounding box: 30×37×27 Å

Foldseek 3Di:
DLVLLVLLVVLCVVQVHDLVLLCVVQVQDSVRNVCSNVVNDDDDPVRSVSSCPNNVDDQRSHPVSSVVVVVVVCVVPVDPPPDDPPPPDD

pLDDT: mean 76.59, std 19.46, range [34.25, 96.62]

Sequence (90 aa):
MKHIVERARAKRRRLGFSLREVEIASGISFSTLARLERGDGGPSKATERRLHAWVEGGEFSDPRSIEERLVRLEAAVGINDVLCPVESGA

Secondary structure (DSSP, 8-state):
-HHHHHHHHHHHHHTT--HHHHHHHH---HHHHHHHHTT-SPPPHHHHHHHHHHHHT-TT-SHHHHHHHHHHHHHHH-------------